Protein AF-A0A4C2EKU0-F1 (afdb_monomer)

InterPro domains:
  IPR055893 Protein of unknown function DUF7470 [PF24282] (6-63)

Sequence (83 aa):
MAYTGMLDKLGAVGIAGIVVLLAGIGLVAWQAPIVAAGIALVVGGLGLVVYGLVTTLLGAFGLGGGMGGMGGGGMGGGGGGMP

pLDDT: mean 78.34, std 13.96, range [49.66, 96.25]

Mean predicted aligned error: 13.93 Å

Organism: NCBI:txid2509225

Foldseek 3Di:
DDDVVCVVVCPPVNVVVVVVVVVVLVVVCVPDVPVSVVVVVVVVVVVVVVVVVVLVVCVVVVNNDPPPPPDDDDDDDDDDDDD

Structure (mmCIF, N/CA/C/O backbon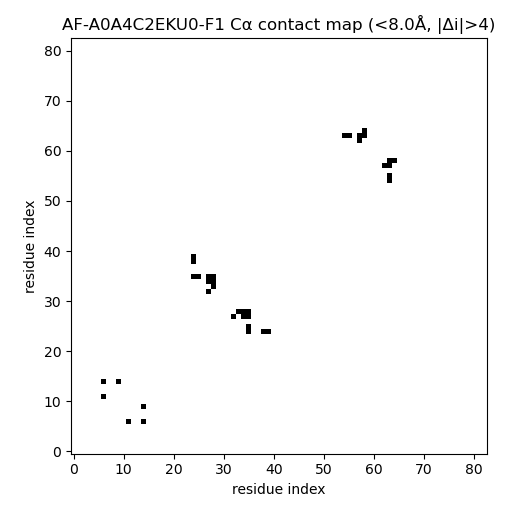e):
data_AF-A0A4C2EKU0-F1
#
_entry.id   AF-A0A4C2EKU0-F1
#
loop_
_atom_site.group_PDB
_atom_site.id
_atom_site.type_symbol
_atom_site.label_atom_id
_atom_site.label_alt_id
_atom_site.label_comp_id
_atom_site.label_asym_id
_atom_site.label_entity_id
_atom_site.label_seq_id
_atom_site.pdbx_PDB_ins_code
_atom_site.Cartn_x
_atom_site.Cartn_y
_atom_site.Cartn_z
_atom_site.occupancy
_atom_site.B_iso_or_equiv
_atom_site.auth_seq_id
_atom_site.auth_comp_id
_atom_site.auth_asym_id
_atom_site.auth_atom_id
_atom_site.pdbx_PDB_model_num
ATOM 1 N N . MET A 1 1 ? 13.079 23.321 0.026 1.00 50.78 1 MET A N 1
ATOM 2 C CA . MET A 1 1 ? 12.393 23.475 -1.276 1.00 50.78 1 MET A CA 1
ATOM 3 C C . MET A 1 1 ? 13.026 22.516 -2.282 1.00 50.78 1 MET A C 1
ATOM 5 O O . MET A 1 1 ? 13.750 22.934 -3.168 1.00 50.78 1 MET A O 1
ATOM 9 N N . ALA A 1 2 ? 12.836 21.211 -2.073 1.00 52.44 2 ALA A N 1
ATOM 10 C CA . ALA A 1 2 ? 13.427 20.149 -2.887 1.00 52.44 2 ALA A CA 1
ATOM 11 C C . ALA A 1 2 ? 12.484 18.938 -2.847 1.00 52.44 2 ALA A C 1
ATOM 13 O O . ALA A 1 2 ? 12.573 18.103 -1.958 1.00 52.44 2 ALA A O 1
ATOM 14 N N . TYR A 1 3 ? 11.505 18.911 -3.748 1.00 55.47 3 TYR A N 1
ATOM 15 C CA . TYR A 1 3 ? 10.603 17.763 -3.945 1.00 55.47 3 TYR A CA 1
ATOM 16 C C . TYR A 1 3 ? 10.073 17.671 -5.387 1.00 55.47 3 TYR A C 1
ATOM 18 O O . TYR A 1 3 ? 9.399 16.720 -5.765 1.00 55.47 3 TYR A O 1
ATOM 26 N N . THR A 1 4 ? 10.416 18.638 -6.235 1.00 61.72 4 THR A N 1
ATOM 27 C CA . THR A 1 4 ? 9.930 18.726 -7.612 1.00 61.72 4 THR A CA 1
ATOM 28 C C . THR A 1 4 ? 10.473 17.598 -8.499 1.00 61.72 4 THR A C 1
ATOM 30 O O . THR A 1 4 ? 9.748 17.095 -9.339 1.00 61.72 4 THR A O 1
ATOM 33 N N . GLY A 1 5 ? 11.689 17.092 -8.259 1.00 60.38 5 GLY A N 1
ATOM 34 C CA . GLY A 1 5 ? 12.336 16.140 -9.179 1.00 60.38 5 GLY A CA 1
ATOM 35 C C . GLY A 1 5 ? 11.853 14.677 -9.166 1.00 60.38 5 GLY A C 1
ATOM 36 O O . GLY A 1 5 ? 12.090 13.966 -10.141 1.00 60.38 5 GLY A O 1
ATOM 37 N N . MET A 1 6 ? 11.214 14.186 -8.093 1.00 66.94 6 MET A N 1
ATOM 38 C CA . MET A 1 6 ? 10.740 12.784 -8.020 1.00 66.94 6 MET A CA 1
ATOM 39 C C . MET A 1 6 ? 9.226 12.660 -8.202 1.00 66.94 6 MET A C 1
ATOM 41 O O . MET A 1 6 ? 8.755 11.633 -8.690 1.00 66.94 6 MET A O 1
ATOM 45 N N . LEU A 1 7 ? 8.473 13.717 -7.880 1.00 58.31 7 LEU A N 1
ATOM 46 C CA . LEU A 1 7 ? 7.034 13.757 -8.107 1.00 58.31 7 LEU A CA 1
ATOM 47 C C . LEU A 1 7 ? 6.630 13.661 -9.566 1.00 58.31 7 LEU A C 1
ATOM 49 O O . LEU A 1 7 ? 5.643 13.002 -9.886 1.00 58.31 7 LEU A O 1
ATOM 53 N N . ASP A 1 8 ? 7.410 14.286 -10.440 1.00 61.06 8 ASP A N 1
ATOM 54 C CA . ASP A 1 8 ? 7.130 14.297 -11.871 1.00 61.06 8 ASP A CA 1
ATOM 55 C C . ASP A 1 8 ? 7.120 12.880 -12.473 1.00 61.06 8 ASP A C 1
ATOM 57 O O . ASP A 1 8 ? 6.456 12.639 -13.478 1.00 61.06 8 ASP A O 1
ATOM 61 N N . LYS A 1 9 ? 7.775 11.902 -11.826 1.00 63.19 9 LYS A N 1
ATOM 62 C CA . LYS A 1 9 ? 7.795 10.491 -12.254 1.00 63.19 9 LYS A CA 1
ATOM 63 C C . LYS A 1 9 ? 6.61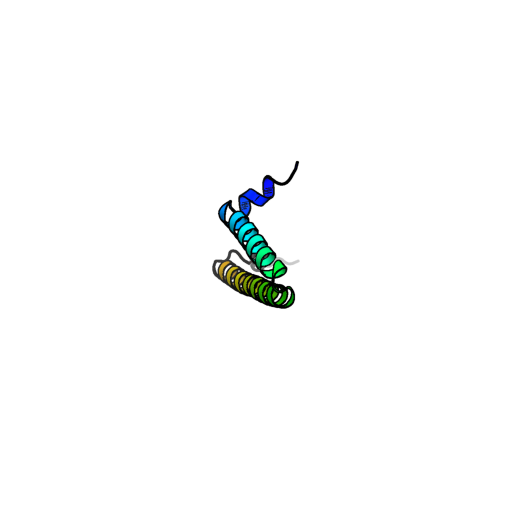6 9.661 -11.742 1.00 63.19 9 LYS A C 1
ATOM 65 O O . LYS A 1 9 ? 6.293 8.646 -12.350 1.00 63.19 9 LYS A O 1
ATOM 70 N N . LEU A 1 10 ? 5.974 10.076 -10.648 1.00 64.38 10 LEU A N 1
ATOM 71 C CA . LEU A 1 10 ? 4.750 9.443 -10.138 1.00 64.38 10 LEU A CA 1
ATOM 72 C C . LEU A 1 10 ? 3.509 9.858 -10.953 1.00 64.38 10 LEU A C 1
ATOM 74 O O . LEU A 1 10 ? 2.464 9.214 -10.864 1.00 64.38 10 LEU A O 1
ATOM 78 N N . GLY A 1 11 ? 3.634 10.927 -11.748 1.00 74.62 11 GLY A N 1
ATOM 79 C CA . GLY A 1 11 ? 2.537 11.575 -12.456 1.00 74.62 11 GLY A CA 1
ATOM 80 C C . GLY A 1 11 ? 1.580 12.283 -11.493 1.00 74.62 11 GLY A C 1
ATOM 81 O O . GLY A 1 11 ? 1.315 11.814 -10.385 1.00 74.62 11 GLY A O 1
ATOM 82 N N . ALA A 1 12 ? 0.997 13.406 -11.922 1.00 78.94 12 ALA A N 1
ATOM 83 C CA . ALA A 1 12 ? 0.020 14.150 -11.115 1.00 78.94 12 ALA A CA 1
ATOM 84 C C . ALA A 1 12 ? -1.131 13.255 -10.601 1.00 78.94 12 ALA A C 1
ATOM 86 O O . ALA A 1 12 ? -1.625 13.435 -9.489 1.00 78.94 12 ALA A O 1
ATOM 87 N N . VAL A 1 13 ? -1.501 12.240 -11.387 1.00 79.12 13 VAL A N 1
ATOM 88 C CA . VAL A 1 13 ? -2.558 11.271 -11.073 1.00 79.12 13 VAL A CA 1
ATOM 89 C C . VAL A 1 13 ? -2.173 10.327 -9.926 1.00 79.12 13 VAL A C 1
ATOM 91 O O . VAL A 1 13 ? -2.999 10.086 -9.049 1.00 79.12 13 VAL A O 1
ATOM 94 N N . GLY A 1 14 ? -0.934 9.822 -9.877 1.00 83.38 14 GLY A N 1
ATOM 95 C CA . GLY A 1 14 ? -0.488 8.927 -8.800 1.00 83.38 14 GLY A CA 1
ATOM 96 C C . GLY A 1 14 ? -0.443 9.636 -7.446 1.00 83.38 14 GLY A C 1
ATOM 97 O O . GLY A 1 14 ? -0.881 9.097 -6.431 1.00 83.38 14 GLY A O 1
ATOM 98 N N . ILE A 1 15 ? 0.003 10.893 -7.448 1.00 85.19 15 ILE A N 1
ATOM 99 C CA . ILE A 1 15 ? 0.039 11.746 -6.253 1.00 85.19 15 ILE A CA 1
ATOM 100 C C . ILE A 1 15 ? -1.380 12.056 -5.778 1.00 85.19 15 ILE A C 1
ATOM 102 O O . ILE A 1 15 ? -1.677 11.890 -4.597 1.00 85.19 15 ILE A O 1
ATOM 106 N N . ALA A 1 16 ? -2.266 12.462 -6.695 1.00 87.50 16 ALA A N 1
ATOM 107 C CA . ALA A 1 16 ? -3.672 12.697 -6.382 1.00 87.50 16 ALA A CA 1
ATOM 108 C C . ALA A 1 16 ? -4.323 11.442 -5.778 1.00 87.50 16 ALA A C 1
ATOM 110 O O . ALA A 1 16 ? -5.036 11.543 -4.782 1.00 87.50 16 ALA A O 1
ATOM 111 N N . GLY A 1 17 ? -4.005 10.257 -6.309 1.00 86.69 17 GLY A N 1
ATOM 112 C CA . GLY A 1 17 ? -4.439 8.975 -5.758 1.00 86.69 17 GLY A CA 1
ATOM 113 C C . GLY A 1 17 ? -3.997 8.758 -4.308 1.00 86.69 17 GLY A C 1
ATOM 114 O O . GLY A 1 17 ? -4.837 8.449 -3.468 1.00 86.69 17 GLY A O 1
ATOM 115 N N . ILE A 1 18 ? -2.715 8.975 -3.984 1.00 88.62 18 ILE A N 1
ATOM 116 C CA . ILE A 1 18 ? -2.200 8.840 -2.606 1.00 88.62 18 ILE A CA 1
ATOM 117 C C . ILE A 1 18 ? -2.881 9.835 -1.659 1.00 88.62 18 ILE A C 1
ATOM 119 O O . ILE A 1 18 ? -3.258 9.466 -0.549 1.00 88.62 18 ILE A O 1
ATOM 123 N N . VAL A 1 19 ? -3.081 11.081 -2.095 1.00 90.62 19 VAL A N 1
ATOM 124 C CA . VAL A 1 19 ? -3.766 12.107 -1.293 1.00 90.62 19 VAL A CA 1
ATOM 125 C C . VAL A 1 19 ? -5.204 11.690 -0.984 1.00 90.62 19 VAL A C 1
ATOM 127 O O . VAL A 1 19 ? -5.623 11.764 0.169 1.00 90.62 19 VAL A O 1
ATOM 130 N N . VAL A 1 20 ? -5.945 11.196 -1.981 1.00 91.50 20 VAL A N 1
ATOM 131 C CA . VAL A 1 20 ? -7.311 10.682 -1.791 1.00 91.50 20 VAL A CA 1
ATOM 132 C C . VAL A 1 20 ? -7.320 9.476 -0.850 1.00 91.50 20 VAL A C 1
ATOM 134 O O . VAL A 1 20 ? -8.197 9.369 0.006 1.00 91.50 20 VAL A O 1
ATOM 137 N N . LEU A 1 21 ? -6.325 8.595 -0.959 1.00 89.62 21 LEU A N 1
ATOM 138 C CA . LEU A 1 21 ? -6.198 7.422 -0.100 1.00 89.62 21 LEU A CA 1
ATOM 139 C C . LEU A 1 21 ? -6.009 7.806 1.372 1.00 89.62 21 LEU A C 1
ATOM 141 O O . LEU A 1 21 ? -6.728 7.323 2.247 1.00 89.62 21 LEU A O 1
ATOM 145 N N . LEU A 1 22 ? -5.073 8.716 1.638 1.00 90.44 22 LEU A N 1
ATOM 146 C CA . LEU A 1 22 ? -4.808 9.220 2.983 1.00 90.44 22 LEU A CA 1
ATOM 147 C C . LEU A 1 22 ? -6.003 10.004 3.535 1.00 90.44 22 LEU A C 1
ATOM 149 O O . LEU A 1 22 ? -6.326 9.863 4.714 1.00 90.44 22 LEU A O 1
ATOM 153 N N . ALA A 1 23 ? -6.701 10.766 2.689 1.00 89.44 23 ALA A N 1
ATOM 154 C CA . ALA A 1 23 ? -7.924 11.462 3.072 1.00 89.44 23 ALA A CA 1
ATOM 155 C C . ALA A 1 23 ? -9.036 10.481 3.476 1.00 89.44 23 ALA A C 1
ATOM 157 O O . ALA A 1 23 ? -9.655 10.665 4.520 1.00 89.44 23 ALA A O 1
ATOM 158 N N . GLY A 1 24 ? -9.256 9.411 2.703 1.00 85.25 24 GLY A N 1
ATOM 159 C CA . GLY A 1 24 ? -10.256 8.385 3.008 1.00 85.25 24 GLY A CA 1
ATOM 160 C C . GLY A 1 24 ? -9.967 7.637 4.311 1.00 85.25 24 GLY A C 1
ATOM 161 O O . GLY A 1 24 ? -10.855 7.500 5.151 1.00 85.25 24 GLY A O 1
ATOM 162 N N . ILE A 1 25 ? -8.714 7.215 4.525 1.00 87.31 25 ILE A N 1
ATOM 163 C CA . ILE A 1 25 ? -8.302 6.555 5.775 1.00 87.31 25 ILE A CA 1
ATOM 164 C C . ILE A 1 25 ? -8.441 7.517 6.964 1.00 87.31 25 ILE A C 1
ATOM 166 O O . ILE A 1 25 ? -8.948 7.117 8.011 1.00 87.31 25 ILE A O 1
ATOM 170 N N . GLY A 1 26 ? -8.058 8.788 6.797 1.00 84.25 26 GLY A N 1
ATOM 171 C CA . GLY A 1 26 ? -8.221 9.821 7.823 1.00 84.25 26 GLY A CA 1
ATOM 172 C C . GLY A 1 26 ? -9.683 10.053 8.214 1.00 84.25 26 GLY A C 1
ATOM 173 O O . GLY A 1 26 ? -9.990 10.178 9.398 1.00 84.25 26 GLY A O 1
ATOM 174 N N . LEU A 1 27 ? -10.596 10.024 7.239 1.00 85.31 27 LEU A N 1
ATOM 175 C CA . LEU A 1 27 ? -12.037 10.172 7.464 1.00 85.31 27 LEU A CA 1
ATOM 176 C C . LEU A 1 27 ? -12.615 8.985 8.252 1.00 85.31 27 LEU A C 1
ATOM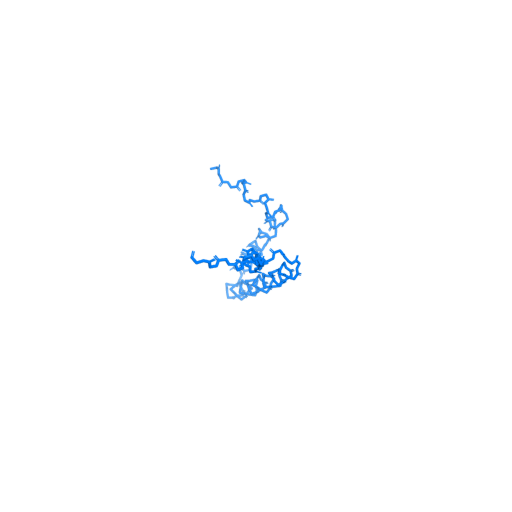 178 O O . LEU A 1 27 ? -13.398 9.178 9.181 1.00 85.31 27 LEU A O 1
ATOM 182 N N . VAL A 1 28 ? -12.193 7.755 7.935 1.00 82.44 28 VAL A N 1
ATOM 183 C CA . VAL A 1 28 ? -12.620 6.554 8.676 1.00 82.44 28 VAL A CA 1
ATOM 184 C C . VAL A 1 28 ? -12.032 6.528 10.090 1.00 82.44 28 VAL A C 1
ATOM 186 O O . VAL A 1 28 ? -12.717 6.130 11.033 1.00 82.44 28 VAL A O 1
ATOM 189 N N . ALA A 1 29 ? -10.792 6.993 10.265 1.00 83.88 29 ALA A N 1
ATOM 190 C CA . ALA A 1 29 ? -10.111 7.005 11.559 1.00 83.88 29 ALA A CA 1
ATOM 191 C C . ALA A 1 29 ? -10.827 7.863 12.617 1.00 83.88 29 ALA A C 1
ATOM 193 O O . ALA A 1 29 ? -10.739 7.543 13.801 1.00 83.88 29 ALA A O 1
ATOM 194 N N . TRP A 1 30 ? -11.572 8.898 12.212 1.00 79.62 30 TRP A N 1
ATOM 195 C CA . TRP A 1 30 ? -12.369 9.718 13.133 1.00 79.62 30 TRP A CA 1
ATOM 196 C C . TRP A 1 30 ? -13.584 9.008 13.726 1.00 79.62 30 TRP A C 1
ATOM 198 O O . TRP A 1 30 ? -13.998 9.361 14.825 1.00 79.62 30 TRP A O 1
ATOM 208 N N . GLN A 1 31 ? -14.147 8.017 13.036 1.00 81.50 31 GLN A N 1
ATOM 209 C CA . GLN A 1 31 ? -15.311 7.279 13.535 1.00 81.50 31 GLN A CA 1
ATOM 210 C C . GLN A 1 31 ? -14.938 5.917 14.118 1.00 81.50 31 GLN A C 1
ATOM 212 O O . GLN A 1 31 ? -15.541 5.468 15.090 1.00 81.50 31 GLN A O 1
ATOM 217 N N . ALA A 1 32 ? -13.953 5.237 13.529 1.00 83.06 32 ALA A N 1
ATOM 218 C CA . ALA A 1 32 ? -13.615 3.873 13.904 1.00 83.06 32 ALA A CA 1
ATOM 219 C C . ALA A 1 32 ? -12.123 3.573 13.655 1.00 83.06 32 ALA A C 1
ATOM 221 O O . ALA A 1 32 ? -11.756 3.098 12.575 1.00 83.06 32 ALA A O 1
ATOM 222 N N . PRO A 1 33 ? -11.246 3.774 14.658 1.00 79.00 33 PRO A N 1
ATOM 223 C CA . PRO A 1 33 ? -9.807 3.546 14.504 1.00 79.00 33 PRO A CA 1
ATOM 224 C C . PRO A 1 33 ? -9.461 2.083 14.179 1.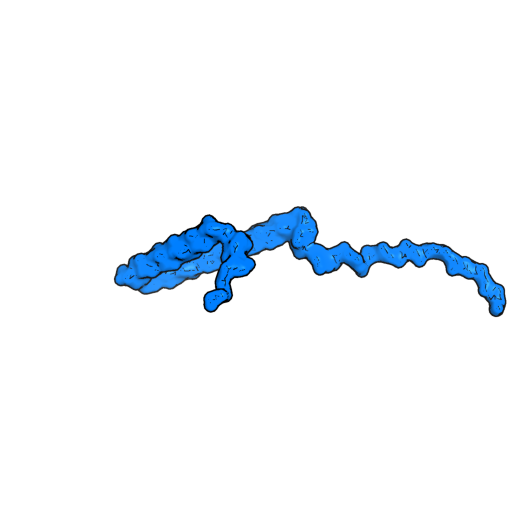00 79.00 33 PRO A C 1
ATOM 226 O O . PRO A 1 33 ? -8.562 1.828 13.381 1.00 79.00 33 PRO A O 1
ATOM 229 N N . ILE A 1 34 ? -10.218 1.115 14.716 1.00 87.44 34 ILE A N 1
ATOM 230 C CA . ILE A 1 34 ? -10.062 -0.314 14.381 1.00 87.44 34 ILE A CA 1
ATOM 231 C C . ILE A 1 34 ? -10.367 -0.585 12.898 1.00 87.44 34 ILE A C 1
ATOM 233 O O . ILE A 1 34 ? -9.666 -1.359 12.247 1.00 87.44 34 ILE A O 1
ATOM 237 N N . VAL A 1 35 ? -11.395 0.067 12.347 1.00 87.94 35 VAL A N 1
ATOM 238 C CA . VAL A 1 35 ? -11.798 -0.117 10.945 1.00 87.94 35 VAL A CA 1
ATOM 239 C C . VAL A 1 35 ? -10.779 0.546 10.024 1.00 87.94 35 VAL A C 1
ATOM 241 O O . VAL A 1 35 ? -10.391 -0.046 9.020 1.00 87.94 35 VAL A O 1
ATOM 244 N N . ALA A 1 36 ? -10.272 1.724 10.396 1.00 86.75 36 ALA A N 1
ATOM 245 C CA . ALA A 1 36 ? -9.197 2.390 9.668 1.00 86.75 36 ALA A CA 1
ATOM 246 C C . ALA A 1 36 ? -7.930 1.524 9.597 1.00 86.75 36 ALA A C 1
ATOM 248 O O . ALA A 1 36 ? -7.332 1.419 8.528 1.00 86.75 36 ALA A O 1
ATOM 249 N N . ALA A 1 37 ? -7.560 0.848 10.692 1.00 86.88 37 ALA A N 1
ATOM 250 C CA . ALA A 1 37 ? -6.435 -0.086 10.703 1.00 86.88 37 ALA A CA 1
ATOM 251 C C . ALA A 1 37 ? -6.652 -1.262 9.733 1.00 86.88 37 ALA A C 1
ATOM 253 O O . ALA A 1 37 ? -5.753 -1.592 8.961 1.00 86.88 37 ALA A O 1
ATOM 254 N N . GLY A 1 38 ? -7.855 -1.848 9.715 1.00 88.25 38 GLY A N 1
ATOM 255 C CA . GLY A 1 38 ? -8.212 -2.905 8.764 1.00 88.25 38 GLY A CA 1
ATOM 256 C C . GLY A 1 38 ? -8.131 -2.444 7.305 1.00 88.25 38 GLY A C 1
ATOM 257 O O . GLY A 1 38 ? -7.521 -3.117 6.476 1.00 88.25 38 GLY A O 1
ATOM 258 N N . ILE A 1 39 ? -8.678 -1.265 6.993 1.00 89.88 39 ILE A N 1
ATOM 259 C CA . ILE A 1 39 ? -8.646 -0.690 5.638 1.00 89.88 39 ILE A CA 1
ATOM 260 C C . ILE A 1 39 ? -7.213 -0.357 5.216 1.00 89.88 39 ILE A C 1
ATOM 262 O O . ILE A 1 39 ? -6.824 -0.674 4.095 1.00 89.88 39 ILE A O 1
ATOM 266 N N . ALA A 1 40 ? -6.406 0.231 6.101 1.00 89.69 40 ALA A N 1
ATOM 267 C CA . ALA A 1 40 ? -5.006 0.529 5.814 1.00 89.69 40 ALA A CA 1
ATOM 268 C C . ALA A 1 40 ? -4.212 -0.744 5.478 1.00 89.69 40 ALA A C 1
ATOM 270 O O . ALA A 1 40 ? -3.405 -0.735 4.549 1.00 89.69 40 ALA A O 1
ATOM 271 N N . LEU A 1 41 ? -4.484 -1.853 6.177 1.00 92.38 41 LEU A N 1
ATOM 272 C CA . LEU A 1 41 ? -3.857 -3.145 5.896 1.00 92.38 41 LEU A CA 1
ATOM 273 C C . LEU A 1 41 ? -4.292 -3.703 4.531 1.00 92.38 41 LEU A C 1
ATOM 275 O O . LEU A 1 41 ? -3.448 -4.148 3.757 1.00 92.38 41 LEU A O 1
ATOM 279 N N . VAL A 1 42 ? -5.587 -3.630 4.200 1.00 93.94 42 VAL A N 1
ATOM 280 C CA . VAL A 1 42 ? -6.110 -4.045 2.885 1.00 93.94 42 VAL A CA 1
ATOM 281 C C . VAL A 1 42 ? -5.464 -3.234 1.765 1.00 93.94 42 VAL A C 1
ATOM 283 O O . VAL A 1 42 ? -4.975 -3.805 0.795 1.00 93.94 42 VAL A O 1
ATOM 286 N N . VAL A 1 43 ? -5.409 -1.911 1.910 1.00 93.56 43 VAL A N 1
ATOM 287 C CA . VAL A 1 43 ? -4.783 -1.010 0.935 1.00 93.56 43 VAL A CA 1
ATOM 288 C C . VAL A 1 43 ? -3.293 -1.311 0.786 1.00 93.56 43 VAL A C 1
ATOM 290 O O . VAL A 1 43 ? -2.797 -1.404 -0.336 1.00 93.56 43 VAL A O 1
ATOM 293 N N . GLY A 1 44 ? -2.577 -1.494 1.898 1.00 93.25 44 GLY A N 1
ATOM 294 C CA . GLY A 1 44 ? -1.166 -1.876 1.879 1.00 93.25 44 GLY A CA 1
ATOM 295 C C . GLY A 1 44 ? -0.946 -3.210 1.163 1.00 93.25 44 GLY A C 1
ATOM 296 O O . GLY A 1 44 ? -0.071 -3.315 0.305 1.00 93.25 44 GLY A O 1
ATOM 297 N N . GLY A 1 45 ? -1.793 -4.205 1.441 1.00 94.62 45 GLY A N 1
ATOM 298 C CA . GLY A 1 45 ? -1.781 -5.502 0.766 1.00 94.62 45 GLY A CA 1
ATOM 299 C C . GLY A 1 45 ? -2.053 -5.394 -0.734 1.00 94.62 45 GLY A C 1
ATOM 300 O O . GLY A 1 45 ? -1.333 -5.991 -1.530 1.00 94.62 45 GLY A O 1
ATOM 301 N N . LEU A 1 46 ? -3.027 -4.577 -1.143 1.00 96.00 46 LEU A N 1
ATOM 302 C CA . LEU A 1 46 ? -3.296 -4.300 -2.556 1.00 96.00 46 LEU A CA 1
ATOM 303 C C . LEU A 1 46 ? -2.090 -3.649 -3.241 1.00 96.00 46 LEU A C 1
ATOM 305 O O . LEU A 1 46 ? -1.740 -4.044 -4.349 1.00 96.00 46 LEU A O 1
ATOM 309 N N . GLY A 1 47 ? -1.411 -2.713 -2.573 1.00 94.00 47 GLY A N 1
ATOM 310 C CA . GLY A 1 47 ? -0.168 -2.123 -3.068 1.00 94.00 47 GLY A CA 1
ATOM 311 C C . GLY A 1 47 ? 0.925 -3.168 -3.313 1.00 94.00 47 GLY A C 1
ATOM 312 O O . GLY A 1 47 ? 1.571 -3.142 -4.360 1.00 94.00 47 GLY A O 1
ATOM 313 N N . LEU A 1 48 ? 1.087 -4.132 -2.399 1.00 95.31 48 LEU A N 1
ATOM 314 C CA . LEU A 1 48 ? 2.031 -5.244 -2.561 1.00 95.31 48 LEU A CA 1
ATOM 315 C C . LEU A 1 48 ? 1.652 -6.167 -3.727 1.00 95.31 48 LEU A C 1
ATOM 317 O O . LEU A 1 48 ? 2.523 -6.544 -4.511 1.00 95.31 48 LEU A O 1
ATOM 321 N N . VAL A 1 49 ? 0.365 -6.498 -3.876 1.00 96.25 49 VAL A N 1
ATOM 322 C CA . VAL A 1 49 ? -0.134 -7.301 -5.004 1.00 96.25 49 VAL A CA 1
ATOM 323 C C . VAL A 1 49 ? 0.156 -6.592 -6.324 1.00 96.25 49 VAL A C 1
ATOM 325 O O . VAL A 1 49 ? 0.739 -7.188 -7.226 1.00 96.25 49 VAL A O 1
ATOM 328 N N . VAL A 1 50 ? -0.186 -5.306 -6.430 1.00 95.50 50 VAL A N 1
ATOM 329 C CA . VAL A 1 50 ? 0.068 -4.504 -7.634 1.00 95.50 50 VAL A CA 1
ATOM 330 C C . VAL A 1 50 ? 1.563 -4.403 -7.922 1.00 95.50 50 VAL A C 1
ATOM 332 O O . VAL A 1 50 ? 1.960 -4.568 -9.071 1.00 95.50 50 VAL A O 1
ATOM 335 N N . TYR A 1 51 ? 2.406 -4.192 -6.910 1.00 92.62 51 TYR A N 1
ATOM 336 C CA . TYR A 1 51 ? 3.859 -4.169 -7.085 1.00 92.62 51 TYR A CA 1
ATOM 337 C C . TYR A 1 51 ? 4.391 -5.494 -7.643 1.00 92.62 51 TYR A C 1
ATOM 339 O O . TYR A 1 51 ? 5.175 -5.484 -8.593 1.00 92.62 51 TYR A O 1
ATOM 347 N N . GLY A 1 52 ? 3.933 -6.627 -7.102 1.00 93.94 52 GLY A N 1
ATOM 348 C CA . GLY A 1 52 ? 4.279 -7.954 -7.608 1.00 93.94 52 GLY A CA 1
ATOM 349 C C . GLY A 1 52 ? 3.854 -8.133 -9.064 1.00 93.94 52 GLY A C 1
ATOM 350 O O . GLY A 1 52 ? 4.677 -8.493 -9.901 1.00 93.94 52 GLY A O 1
ATOM 351 N N . LEU A 1 53 ? 2.605 -7.781 -9.388 1.00 95.44 53 LEU A N 1
ATOM 352 C CA . LEU A 1 53 ? 2.075 -7.840 -10.752 1.00 95.44 53 LEU A CA 1
ATOM 353 C C . LEU A 1 53 ? 2.888 -6.969 -11.714 1.00 95.44 53 LEU A C 1
ATOM 355 O O . LEU A 1 53 ? 3.350 -7.459 -12.738 1.00 95.44 53 LEU A O 1
ATOM 359 N N . VAL A 1 54 ? 3.112 -5.696 -11.382 1.00 93.25 54 VAL A N 1
ATOM 360 C CA . VAL A 1 54 ? 3.886 -4.764 -12.214 1.00 93.25 54 VAL A CA 1
ATOM 361 C C . VAL A 1 54 ? 5.317 -5.259 -12.396 1.00 93.25 54 VAL A C 1
ATOM 363 O O . VAL A 1 54 ? 5.816 -5.249 -13.514 1.00 93.25 54 VAL A O 1
ATOM 366 N N . THR A 1 55 ? 5.965 -5.753 -11.342 1.00 91.56 55 THR A N 1
ATOM 367 C CA . THR A 1 55 ? 7.333 -6.287 -11.420 1.00 91.56 55 THR A CA 1
ATOM 368 C C . THR A 1 55 ? 7.404 -7.508 -12.339 1.00 91.56 55 THR A C 1
ATOM 370 O O . THR A 1 55 ? 8.294 -7.585 -13.184 1.00 91.56 55 THR A O 1
ATOM 373 N N . THR A 1 56 ? 6.440 -8.430 -12.243 1.00 91.12 56 THR A N 1
ATOM 374 C CA . THR A 1 56 ? 6.337 -9.587 -13.145 1.00 91.12 56 THR A CA 1
ATOM 375 C C . THR A 1 56 ? 6.075 -9.161 -14.588 1.00 91.12 56 THR A C 1
ATOM 377 O O . THR A 1 56 ? 6.714 -9.685 -15.497 1.00 91.12 56 THR A O 1
ATOM 380 N N . LEU A 1 57 ? 5.190 -8.187 -14.814 1.00 92.88 57 LEU A N 1
ATOM 381 C CA . LEU A 1 57 ? 4.886 -7.667 -16.149 1.00 92.88 57 LEU A CA 1
ATOM 382 C C . LEU A 1 57 ? 6.097 -6.952 -16.767 1.00 92.88 57 LEU A C 1
ATOM 384 O O . LEU A 1 57 ? 6.452 -7.224 -17.909 1.00 92.88 57 LEU A O 1
ATOM 388 N N . LEU A 1 58 ? 6.784 -6.091 -16.012 1.00 91.12 58 LEU A N 1
ATOM 389 C CA . LEU A 1 58 ? 8.008 -5.417 -16.458 1.00 91.12 58 LEU A CA 1
ATOM 390 C C . LEU A 1 58 ? 9.147 -6.415 -16.717 1.00 91.12 58 LEU A C 1
ATOM 392 O O . LEU A 1 58 ? 9.903 -6.251 -17.675 1.00 91.12 58 LEU A O 1
ATOM 396 N N . GLY A 1 59 ? 9.241 -7.476 -15.911 1.00 88.88 59 GLY A N 1
ATOM 397 C CA . GLY A 1 59 ? 10.128 -8.614 -16.156 1.00 88.88 59 GLY A CA 1
ATOM 398 C C . GLY A 1 59 ? 9.802 -9.346 -17.460 1.00 88.88 59 GLY A C 1
ATOM 399 O O . GLY A 1 59 ? 10.705 -9.601 -18.253 1.00 88.88 59 GLY A O 1
ATOM 400 N N . ALA A 1 60 ? 8.520 -9.610 -17.727 1.00 87.69 60 ALA A N 1
ATOM 401 C CA . ALA A 1 60 ? 8.054 -10.254 -18.956 1.00 87.69 60 ALA A CA 1
ATOM 402 C C . ALA A 1 60 ? 8.300 -9.400 -20.213 1.00 87.69 60 ALA A C 1
ATOM 404 O O . ALA A 1 60 ? 8.574 -9.943 -21.280 1.00 87.69 60 ALA A O 1
ATOM 405 N N . PHE A 1 61 ? 8.279 -8.070 -20.087 1.00 87.88 61 PHE A N 1
ATOM 406 C CA . PHE A 1 61 ? 8.647 -7.140 -21.160 1.00 87.88 61 PHE A CA 1
ATOM 407 C C . PHE A 1 61 ? 10.167 -6.960 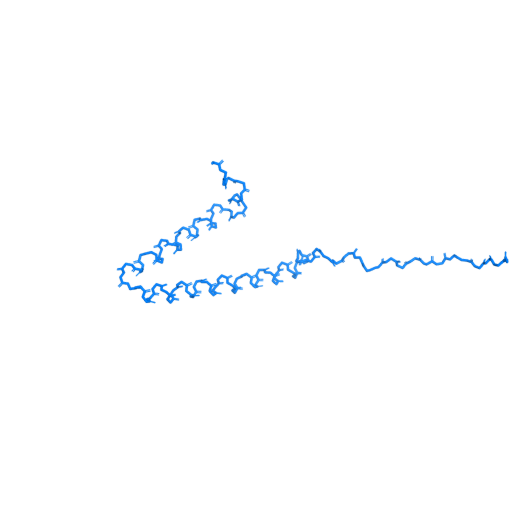-21.342 1.00 87.88 61 PHE A C 1
ATOM 409 O O . PHE A 1 61 ? 10.592 -6.092 -22.101 1.00 87.88 61 PHE A O 1
ATOM 416 N N . GLY A 1 62 ? 11.004 -7.750 -20.657 1.00 77.25 62 GLY A N 1
ATOM 417 C CA . GLY A 1 62 ? 12.468 -7.668 -20.757 1.00 77.25 62 GLY A CA 1
ATOM 418 C C . GLY A 1 62 ? 13.080 -6.426 -20.094 1.00 77.25 62 GLY A C 1
ATOM 419 O O . GLY A 1 62 ? 14.286 -6.214 -20.169 1.00 77.25 62 GLY A O 1
ATOM 420 N N . LEU A 1 63 ? 12.264 -5.619 -19.412 1.00 74.38 63 LEU A N 1
ATOM 421 C CA . LEU A 1 63 ? 12.649 -4.387 -18.715 1.00 74.38 63 LEU A CA 1
ATOM 422 C C . LEU A 1 63 ? 13.043 -4.626 -17.247 1.00 74.38 63 LEU A C 1
ATOM 424 O O . LEU A 1 63 ? 13.612 -3.742 -16.613 1.00 74.38 63 LEU A O 1
ATOM 428 N N . GLY A 1 64 ? 12.762 -5.812 -16.700 1.00 66.50 64 GLY A N 1
ATOM 429 C CA . GLY A 1 64 ? 13.009 -6.157 -15.293 1.00 66.50 64 GLY A CA 1
ATOM 430 C C . GLY A 1 64 ? 14.387 -6.753 -14.977 1.00 66.50 64 GLY A C 1
ATOM 431 O O . GLY A 1 64 ? 14.588 -7.218 -13.860 1.00 66.50 64 GLY A O 1
ATOM 432 N N . GLY A 1 65 ? 15.327 -6.777 -15.928 1.00 63.12 65 GLY A N 1
ATOM 433 C CA . GLY A 1 65 ? 16.558 -7.569 -15.818 1.00 63.12 65 GLY A CA 1
ATOM 434 C C . GLY A 1 65 ? 17.808 -6.864 -16.331 1.00 63.12 65 GLY A C 1
ATOM 435 O O . GLY A 1 65 ? 18.437 -7.320 -17.282 1.00 63.12 65 GLY A O 1
ATOM 436 N N . GLY A 1 66 ? 18.224 -5.787 -15.669 1.00 65.12 66 GLY A N 1
ATOM 437 C CA . GLY A 1 66 ? 19.557 -5.202 -15.841 1.00 65.12 66 GLY A CA 1
ATOM 438 C C . GLY A 1 66 ? 20.672 -6.070 -15.242 1.00 65.12 66 GLY A C 1
ATOM 439 O O . GLY A 1 66 ? 21.419 -5.583 -14.408 1.00 65.12 66 GLY A O 1
ATOM 440 N N . MET A 1 67 ? 20.755 -7.353 -15.615 1.00 62.97 67 MET A N 1
ATOM 441 C CA . MET A 1 67 ? 21.918 -8.234 -15.396 1.00 62.97 67 MET A CA 1
ATOM 442 C C . MET A 1 67 ? 21.893 -9.464 -16.331 1.00 62.97 67 MET A C 1
ATOM 444 O O . MET A 1 67 ? 22.331 -10.549 -15.970 1.00 62.97 67 MET A O 1
ATOM 448 N N . GLY A 1 68 ? 21.353 -9.315 -17.546 1.00 65.44 68 GLY A N 1
ATOM 449 C CA . GLY A 1 68 ? 21.253 -10.384 -18.552 1.00 65.44 68 GLY A CA 1
ATOM 450 C C . GLY A 1 68 ? 22.293 -10.318 -19.678 1.00 65.44 68 GLY A C 1
ATOM 451 O O . GLY 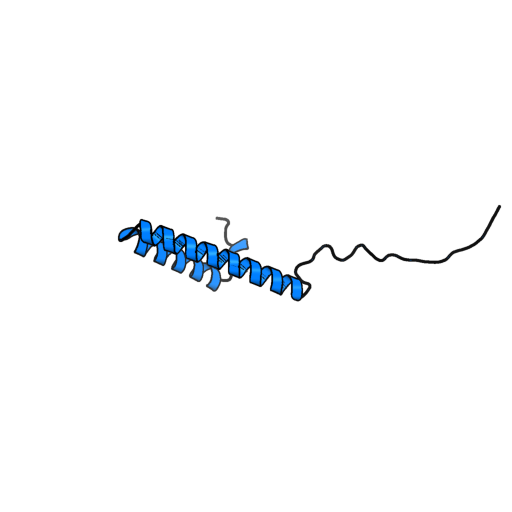A 1 68 ? 22.023 -10.810 -20.765 1.00 65.44 68 GLY A O 1
ATOM 452 N N . GLY A 1 69 ? 23.446 -9.670 -19.469 1.00 61.97 69 GLY A N 1
ATOM 453 C CA . GLY A 1 69 ? 24.355 -9.288 -20.561 1.00 61.97 69 GLY A CA 1
ATOM 454 C C . GLY A 1 69 ? 25.831 -9.647 -20.393 1.00 61.97 69 GLY A C 1
ATOM 455 O O . GLY A 1 69 ? 26.661 -9.004 -21.024 1.00 61.97 69 GLY A O 1
ATOM 456 N N . MET A 1 70 ? 26.195 -10.624 -19.556 1.00 61.56 70 MET A N 1
ATOM 457 C CA . MET A 1 70 ? 27.595 -11.074 -19.468 1.00 61.56 70 MET A CA 1
ATOM 458 C C . MET A 1 70 ? 27.703 -12.597 -19.337 1.00 61.56 70 MET A C 1
ATOM 460 O O . MET A 1 70 ? 28.309 -13.139 -18.421 1.00 61.56 70 MET A O 1
ATOM 464 N N . GLY A 1 71 ? 27.077 -13.291 -20.283 1.00 64.50 71 GLY A N 1
ATOM 465 C CA . GLY A 1 71 ? 27.247 -14.721 -20.512 1.00 64.50 71 GLY A CA 1
ATOM 466 C C . GLY A 1 71 ? 27.155 -14.985 -22.007 1.00 64.50 71 GLY A C 1
ATOM 467 O O . GLY A 1 71 ? 26.061 -15.160 -22.525 1.00 64.50 71 GLY A O 1
ATOM 468 N N . GLY A 1 72 ? 28.285 -14.945 -22.717 1.00 67.38 72 GLY A N 1
ATOM 469 C CA . GLY A 1 72 ? 28.291 -15.225 -24.158 1.00 67.38 72 GLY A CA 1
ATOM 470 C C . GLY A 1 72 ? 29.419 -14.563 -24.940 1.00 67.38 72 GLY A C 1
ATOM 471 O O . GLY A 1 72 ? 29.159 -13.893 -25.928 1.00 67.38 72 GLY A O 1
ATOM 472 N N . GLY A 1 73 ? 30.666 -14.740 -24.504 1.00 60.50 73 GLY A N 1
ATOM 473 C CA . GLY A 1 73 ? 31.860 -14.387 -25.277 1.00 60.50 73 GLY A CA 1
ATOM 474 C C . GLY A 1 73 ? 32.647 -15.636 -25.657 1.00 60.50 73 GLY A 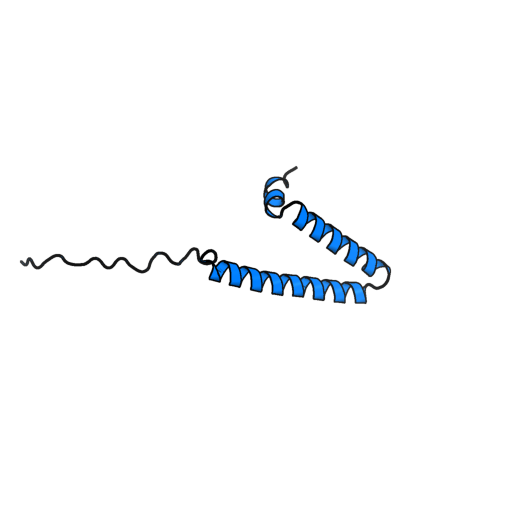C 1
ATOM 475 O O . GLY A 1 73 ? 33.801 -15.775 -25.273 1.00 60.50 73 GLY A O 1
ATOM 476 N N . GLY A 1 74 ? 32.000 -16.583 -26.337 1.00 68.31 74 GLY A N 1
ATOM 477 C CA . GLY A 1 74 ? 32.701 -17.664 -27.020 1.00 68.31 74 GLY A CA 1
ATOM 478 C C . GLY A 1 74 ? 33.341 -17.123 -28.295 1.00 68.31 74 GLY A C 1
ATOM 479 O O . GLY A 1 74 ? 32.642 -16.842 -29.262 1.00 68.31 74 GLY A O 1
ATOM 480 N N . MET A 1 75 ? 34.663 -16.983 -28.293 1.00 62.44 75 MET A N 1
ATOM 481 C CA . MET A 1 75 ? 35.492 -16.766 -29.479 1.00 62.44 75 MET A CA 1
ATOM 482 C C . MET A 1 75 ? 36.823 -17.458 -29.138 1.00 62.44 75 MET A C 1
ATOM 484 O O . MET A 1 75 ? 37.548 -17.001 -28.268 1.00 62.44 75 MET A O 1
ATOM 488 N N . GLY A 1 76 ? 37.127 -18.675 -29.579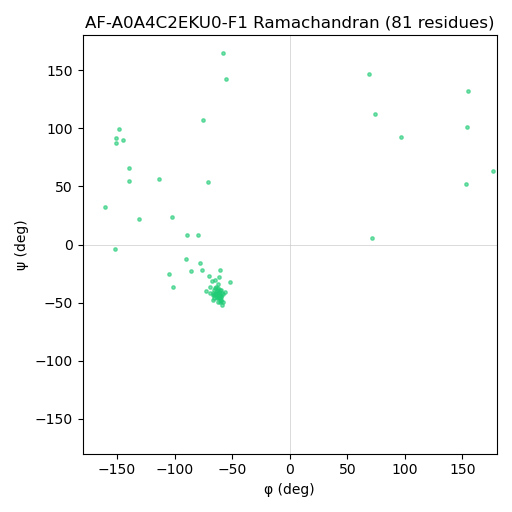 1.00 64.31 76 GLY A N 1
ATOM 489 C CA . GLY A 1 76 ? 36.906 -19.229 -30.904 1.00 64.31 76 GLY A CA 1
ATOM 490 C C . GLY A 1 76 ? 38.199 -19.077 -31.699 1.00 64.31 76 GLY A C 1
ATOM 491 O O . GLY A 1 76 ? 38.390 -18.051 -32.331 1.00 64.31 76 GLY A O 1
ATOM 492 N N . GLY A 1 77 ? 39.049 -20.109 -31.657 1.00 66.50 77 GLY A N 1
ATOM 493 C CA . GLY A 1 77 ? 39.991 -20.455 -32.727 1.00 66.50 77 GLY A CA 1
ATOM 494 C C . GLY A 1 77 ? 41.232 -19.574 -32.923 1.00 66.50 77 GLY A C 1
ATOM 495 O O . GLY A 1 77 ? 41.163 -18.474 -33.451 1.00 66.50 77 GLY A O 1
ATOM 496 N N . GLY A 1 78 ? 42.395 -20.153 -32.638 1.00 59.56 78 GLY A N 1
ATOM 497 C CA . GLY A 1 78 ? 43.704 -19.666 -33.072 1.00 59.56 78 GLY A CA 1
ATOM 498 C C . GLY A 1 78 ? 44.736 -20.157 -32.072 1.00 59.56 78 GLY A C 1
ATOM 499 O O . GLY A 1 78 ? 44.799 -19.662 -30.961 1.00 59.56 78 GLY A O 1
ATOM 500 N N . GLY A 1 79 ? 45.518 -21.190 -32.312 1.00 56.72 79 GLY A N 1
ATOM 501 C CA . GLY A 1 79 ? 45.978 -21.815 -33.537 1.00 56.72 79 GLY A CA 1
ATOM 502 C C . GLY A 1 79 ? 47.282 -22.474 -33.097 1.00 56.72 79 GLY A C 1
ATOM 503 O O . GLY A 1 79 ? 48.045 -21.869 -32.344 1.00 56.72 79 GLY A O 1
ATOM 504 N N . GLY A 1 80 ? 47.476 -23.743 -33.446 1.00 59.28 80 GLY A N 1
ATOM 505 C CA . GLY A 1 80 ? 48.675 -24.476 -33.057 1.00 59.28 80 GLY A CA 1
ATOM 506 C C . GLY A 1 80 ? 49.947 -23.748 -33.495 1.00 59.28 80 GLY A C 1
ATOM 507 O O . GLY A 1 80 ? 49.993 -23.159 -34.573 1.00 59.28 80 GLY A O 1
ATOM 508 N N . GLY A 1 81 ? 50.968 -23.804 -32.646 1.00 49.66 81 GLY A N 1
ATOM 509 C CA . GLY A 1 81 ? 52.257 -23.174 -32.909 1.00 49.66 81 GLY A CA 1
ATOM 510 C C . GLY A 1 81 ? 53.220 -23.310 -31.737 1.00 49.66 81 GLY A C 1
ATOM 511 O O . GLY A 1 81 ? 53.581 -22.321 -31.119 1.00 49.66 81 GLY A O 1
ATOM 512 N N . MET A 1 82 ? 53.577 -24.556 -31.427 1.00 56.47 82 MET A N 1
ATOM 513 C CA . MET A 1 82 ? 54.821 -24.966 -30.750 1.00 56.47 82 MET A CA 1
ATOM 514 C C . MET A 1 82 ? 56.043 -24.486 -31.574 1.00 56.47 82 MET A C 1
ATOM 516 O O . MET A 1 82 ? 55.842 -24.249 -32.771 1.00 56.47 82 MET A O 1
ATOM 520 N N . PRO A 1 83 ? 57.301 -24.448 -31.085 1.00 57.91 83 PRO A N 1
ATOM 521 C CA . PRO A 1 83 ? 57.860 -24.696 -29.747 1.00 57.91 83 PRO A CA 1
ATOM 522 C C . PRO A 1 83 ? 58.343 -23.441 -28.993 1.00 57.91 83 PRO A C 1
ATOM 524 O O . PRO A 1 83 ? 58.565 -22.388 -29.631 1.00 57.91 83 PRO A O 1
#

Radius of gyration: 24.87 Å; Cα contacts (8 Å, |Δi|>4): 19; chains: 1; bounding bo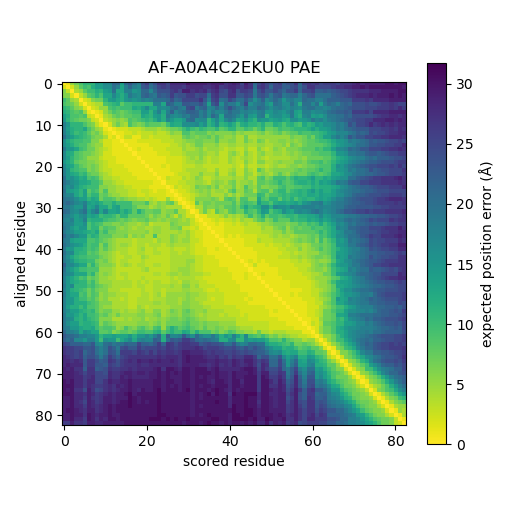x: 73×48×48 Å

Secondary structure (DSSP, 8-state):
---HHHHHHHHHHHHHHHHHHHHHHHHHHTT-HHHHHHHHHHHHHHHHHHHHHHHHHHHHTT-S-TT--SS------------

Solvent-accessible surface area (backbone atoms only — not comparable to full-atom values): 5246 Å² total; per-residue (Å²): 145,86,64,71,85,64,50,70,77,55,34,76,64,50,52,50,49,53,52,52,50,54,51,53,44,55,60,39,39,76,79,35,55,72,56,25,53,53,50,52,50,51,53,51,50,50,52,52,51,50,50,52,51,49,50,52,50,38,38,74,70,67,71,59,54,99,79,82,82,87,84,84,84,88,76,81,88,88,73,95,78,84,133